Protein AF-A0A965PKP7-F1 (afdb_monomer)

Radius of gyration: 22.73 Å; Cα contacts (8 Å, |Δi|>4): 128; chains: 1; bounding box: 38×53×60 Å

Structure (mmCIF, N/CA/C/O backbone):
data_AF-A0A965PKP7-F1
#
_entry.id   AF-A0A965PKP7-F1
#
loop_
_atom_site.group_PDB
_atom_site.id
_atom_site.type_symbol
_atom_site.label_atom_id
_atom_site.label_alt_id
_atom_site.label_comp_id
_atom_site.label_asym_id
_atom_site.label_entity_id
_atom_site.label_seq_id
_atom_site.pdbx_PDB_ins_code
_atom_site.Cartn_x
_atom_site.Cartn_y
_atom_site.Cartn_z
_atom_site.occupancy
_atom_site.B_iso_or_equiv
_atom_site.auth_seq_id
_atom_site.auth_comp_id
_atom_site.auth_asym_id
_atom_site.auth_atom_id
_atom_site.pdbx_PDB_model_num
ATOM 1 N N . MET A 1 1 ? 7.600 27.635 -41.300 1.00 54.12 1 MET A N 1
ATOM 2 C CA . MET A 1 1 ? 6.178 27.657 -41.696 1.00 54.12 1 MET A CA 1
ATOM 3 C C . MET A 1 1 ? 5.551 28.805 -40.930 1.00 54.12 1 MET A C 1
ATOM 5 O O . MET A 1 1 ? 5.454 28.708 -39.714 1.00 54.12 1 MET A O 1
ATOM 9 N N . ILE A 1 2 ? 5.309 29.932 -41.596 1.00 57.84 2 ILE A N 1
ATOM 10 C CA . ILE A 1 2 ? 4.734 31.132 -40.979 1.00 57.84 2 ILE A CA 1
ATOM 11 C C . ILE A 1 2 ? 3.263 31.111 -41.379 1.00 57.84 2 ILE A C 1
ATOM 13 O O . ILE A 1 2 ? 2.961 31.210 -42.563 1.00 57.84 2 ILE A O 1
ATOM 17 N N . TYR A 1 3 ? 2.377 30.854 -40.421 1.00 58.34 3 TYR A N 1
ATOM 18 C CA . TYR A 1 3 ? 0.937 30.863 -40.664 1.00 58.34 3 TYR A CA 1
ATOM 19 C C . TYR A 1 3 ? 0.436 32.311 -40.609 1.00 58.34 3 TYR A C 1
ATOM 21 O O . TYR A 1 3 ? 0.811 33.052 -39.697 1.00 58.34 3 TYR A O 1
ATOM 29 N N . SER A 1 4 ? -0.388 32.710 -41.580 1.00 65.31 4 SER A N 1
ATOM 30 C CA . SER A 1 4 ? -1.158 33.956 -41.525 1.00 65.31 4 SER A CA 1
ATOM 31 C C . SER A 1 4 ? -2.111 33.918 -40.325 1.00 65.31 4 SER A C 1
ATOM 33 O O . SER A 1 4 ? -2.607 32.853 -39.953 1.00 65.31 4 SER A O 1
ATOM 35 N N . LYS A 1 5 ? -2.376 35.076 -39.709 1.00 61.38 5 LYS A N 1
ATOM 36 C CA . LYS A 1 5 ? -3.246 35.201 -38.524 1.00 61.38 5 LYS A CA 1
ATOM 37 C C . LYS A 1 5 ? -4.687 34.741 -38.802 1.00 61.38 5 LYS A C 1
ATOM 39 O O . LYS A 1 5 ? -5.388 34.354 -37.876 1.00 61.38 5 LYS A O 1
ATOM 44 N N . GLU A 1 6 ? -5.088 34.758 -40.070 1.00 65.62 6 GLU A N 1
ATOM 45 C CA . GLU A 1 6 ? -6.416 34.376 -40.565 1.00 65.62 6 GLU A CA 1
ATOM 46 C C . GLU A 1 6 ? -6.554 32.855 -40.783 1.00 65.62 6 GLU A C 1
ATOM 48 O O . GLU A 1 6 ? -7.654 32.320 -40.692 1.00 65.62 6 GLU A O 1
ATOM 53 N N . ASP A 1 7 ? -5.436 32.139 -40.956 1.00 62.16 7 ASP A N 1
ATOM 54 C CA . ASP A 1 7 ? -5.392 30.683 -41.185 1.00 62.16 7 ASP A CA 1
ATOM 55 C C . ASP A 1 7 ? -5.149 29.874 -39.896 1.00 62.16 7 ASP A C 1
ATOM 57 O O . ASP A 1 7 ? -5.039 28.642 -39.914 1.00 62.16 7 ASP A O 1
ATOM 61 N N . PHE A 1 8 ? -5.035 30.554 -38.752 1.00 65.12 8 PHE A N 1
ATOM 62 C CA . PHE A 1 8 ? -4.713 29.946 -37.464 1.00 65.12 8 PHE A CA 1
ATOM 63 C C . PHE A 1 8 ? -5.975 29.448 -36.746 1.00 65.12 8 PHE A C 1
ATOM 65 O O . PHE A 1 8 ? -6.419 29.999 -35.745 1.00 65.12 8 PHE A O 1
ATOM 72 N N . SER A 1 9 ? -6.559 28.371 -37.265 1.00 76.44 9 SER A N 1
ATOM 73 C CA . SER A 1 9 ? -7.597 27.609 -36.559 1.00 76.44 9 SER A CA 1
ATOM 74 C C . SER A 1 9 ? -7.018 26.783 -35.396 1.00 76.44 9 SER A C 1
ATOM 76 O O . SER A 1 9 ? -5.839 26.406 -35.405 1.00 76.44 9 SER A O 1
ATOM 78 N N . ASP A 1 10 ? -7.857 26.390 -34.435 1.00 75.94 10 ASP A N 1
ATOM 79 C CA . ASP A 1 10 ? -7.449 25.497 -33.336 1.00 75.94 10 ASP A CA 1
ATOM 80 C C . ASP A 1 10 ? -6.859 24.173 -33.841 1.00 75.94 10 ASP A C 1
ATOM 82 O O . ASP A 1 10 ? -5.891 23.653 -33.284 1.00 75.94 10 ASP A O 1
ATOM 86 N N . LYS A 1 11 ? -7.385 23.641 -34.951 1.00 79.12 11 LYS A N 1
ATOM 87 C CA . LYS A 1 11 ? -6.890 22.392 -35.551 1.00 79.12 11 LYS A CA 1
ATOM 88 C C . LYS A 1 11 ? -5.483 22.553 -36.123 1.00 79.12 11 LYS A C 1
ATOM 90 O O . LYS A 1 11 ? -4.640 21.673 -35.951 1.00 79.12 11 LYS A O 1
ATOM 95 N N . THR A 1 12 ? -5.210 23.673 -36.790 1.00 78.00 12 THR A N 1
ATOM 96 C CA . THR A 1 12 ? -3.866 23.994 -37.295 1.00 78.00 12 THR A CA 1
ATOM 97 C C . THR A 1 12 ? -2.885 24.242 -36.155 1.00 78.00 12 THR A C 1
ATOM 99 O O . THR A 1 12 ? -1.748 23.775 -36.228 1.00 78.00 12 THR A O 1
ATOM 102 N N . HIS A 1 13 ? -3.335 24.875 -35.068 1.00 78.56 13 HIS A N 1
ATOM 103 C CA . HIS A 1 13 ? -2.526 25.074 -33.869 1.00 78.56 13 HIS A CA 1
ATOM 104 C C . HIS A 1 13 ? -2.153 23.745 -33.197 1.00 78.56 13 HIS A C 1
ATOM 106 O O . HIS A 1 13 ? -0.973 23.493 -32.955 1.00 78.56 13 HIS A O 1
ATOM 112 N N . GLN A 1 14 ? -3.127 22.857 -32.973 1.00 81.56 14 GLN A N 1
ATOM 113 C CA . GLN A 1 14 ? -2.889 21.531 -32.390 1.00 81.56 14 GLN A CA 1
ATOM 114 C C . GLN A 1 14 ? -1.941 20.693 -33.251 1.00 81.56 14 GLN A C 1
ATOM 116 O O . GLN A 1 14 ? -0.989 20.110 -32.736 1.00 81.56 14 GLN A O 1
ATOM 121 N N . LYS A 1 15 ? -2.130 20.696 -34.575 1.00 85.06 15 LYS A N 1
ATOM 122 C CA . LYS A 1 15 ? -1.251 19.974 -35.503 1.00 85.06 15 LYS A CA 1
ATOM 123 C C . LYS A 1 15 ? 0.179 20.524 -35.487 1.00 85.06 15 LYS A C 1
ATOM 125 O O . LYS A 1 15 ? 1.134 19.750 -35.506 1.00 85.06 15 LYS A O 1
ATOM 130 N N . ALA A 1 16 ? 0.347 21.845 -35.417 1.00 83.00 16 ALA A N 1
ATOM 131 C CA . ALA A 1 16 ? 1.661 22.471 -35.293 1.00 83.00 16 ALA A CA 1
ATOM 132 C C . ALA A 1 16 ? 2.332 22.144 -33.946 1.00 83.00 16 ALA A C 1
ATOM 134 O O . ALA A 1 16 ? 3.525 21.835 -33.925 1.00 83.00 16 ALA A O 1
ATOM 135 N N . LEU A 1 17 ? 1.570 22.142 -32.846 1.00 83.19 17 LEU A N 1
ATOM 136 C CA . LEU A 1 17 ? 2.044 21.736 -31.520 1.00 83.19 17 LEU A CA 1
ATOM 137 C C . LEU A 1 17 ? 2.472 20.268 -31.483 1.00 83.19 17 LEU A C 1
ATOM 139 O O . LEU A 1 17 ? 3.536 19.967 -30.949 1.00 83.19 17 LEU A O 1
ATOM 143 N N . GLU A 1 18 ? 1.704 19.358 -32.083 1.00 82.50 18 GLU A N 1
ATOM 144 C CA . GLU A 1 18 ? 2.077 17.942 -32.169 1.00 82.50 18 GLU A CA 1
ATOM 145 C C . GLU A 1 18 ? 3.363 17.732 -32.972 1.00 82.50 18 GLU A C 1
ATOM 147 O O . GLU A 1 18 ? 4.219 16.943 -32.571 1.00 82.50 18 GLU A O 1
ATOM 152 N N . ILE A 1 19 ? 3.524 18.439 -34.095 1.00 84.94 19 ILE A N 1
ATOM 153 C CA . ILE A 1 19 ? 4.744 18.381 -34.911 1.00 84.94 19 ILE A CA 1
ATOM 154 C C . ILE A 1 19 ? 5.936 18.922 -34.121 1.00 84.94 19 ILE A C 1
ATOM 156 O O . ILE A 1 19 ? 7.002 18.307 -34.122 1.00 84.94 19 ILE A O 1
ATOM 160 N N . TYR A 1 20 ? 5.763 20.048 -33.430 1.00 81.00 20 TYR A N 1
ATOM 161 C CA . TYR A 1 20 ? 6.799 20.646 -32.593 1.00 81.00 20 TYR A CA 1
ATOM 162 C C . TYR A 1 20 ? 7.195 19.724 -31.434 1.00 81.00 20 TYR A C 1
ATOM 164 O O . TYR A 1 20 ? 8.380 19.461 -31.238 1.00 81.00 20 TYR A O 1
ATOM 172 N N . ALA A 1 21 ? 6.215 19.152 -30.731 1.00 81.38 21 ALA A N 1
ATOM 173 C CA . ALA A 1 21 ? 6.441 18.197 -29.653 1.00 81.38 21 ALA A CA 1
ATOM 174 C C . ALA A 1 21 ? 7.130 16.923 -30.160 1.00 81.38 21 ALA A C 1
ATOM 176 O O . ALA A 1 21 ? 8.118 16.492 -29.575 1.00 81.38 21 ALA A O 1
ATOM 177 N N . LYS A 1 22 ? 6.692 16.349 -31.288 1.00 81.25 22 LYS A N 1
ATOM 178 C CA . LYS A 1 22 ? 7.407 15.229 -31.920 1.00 81.25 22 LYS A CA 1
ATOM 179 C C . LYS A 1 22 ? 8.837 15.623 -32.276 1.00 81.25 22 LYS A C 1
ATOM 181 O O . LYS A 1 22 ? 9.750 14.867 -31.998 1.00 81.25 22 LYS A O 1
ATOM 186 N N . ARG A 1 23 ? 9.077 16.810 -32.827 1.00 81.62 23 ARG A N 1
ATOM 187 C CA . ARG A 1 23 ? 10.437 17.233 -33.191 1.00 81.62 23 ARG A CA 1
ATOM 188 C C . ARG A 1 23 ? 11.353 17.407 -31.977 1.00 81.62 23 ARG A C 1
ATOM 190 O O . ARG A 1 23 ? 12.527 17.073 -32.069 1.00 81.62 23 ARG A O 1
ATOM 197 N N . LEU A 1 24 ? 10.817 17.906 -30.866 1.00 78.38 24 LEU A N 1
ATOM 198 C CA . LEU A 1 24 ? 11.557 18.060 -29.615 1.00 78.38 24 LEU A CA 1
ATOM 199 C C . LEU A 1 24 ? 11.798 16.729 -28.895 1.00 78.38 24 LEU A C 1
ATOM 201 O O . LEU A 1 24 ? 12.866 16.537 -28.326 1.00 78.38 24 LEU A O 1
ATOM 205 N N . PHE A 1 25 ? 10.812 15.829 -28.897 1.00 77.12 25 PHE A N 1
ATOM 206 C CA . PHE A 1 25 ? 10.784 14.679 -27.989 1.00 77.12 25 PHE A CA 1
ATOM 207 C C . PHE A 1 25 ? 10.867 13.306 -28.678 1.00 77.12 25 PHE A C 1
ATOM 209 O O . PHE A 1 25 ? 11.043 12.310 -27.983 1.00 77.12 25 PHE A O 1
ATOM 216 N N . ALA A 1 26 ? 10.762 13.205 -30.010 1.00 71.88 26 ALA A N 1
ATOM 217 C CA . ALA A 1 26 ? 10.721 11.906 -30.703 1.00 71.88 26 ALA A CA 1
ATOM 218 C C . ALA A 1 26 ? 12.034 11.115 -30.629 1.00 71.88 26 ALA A C 1
ATOM 220 O O . ALA A 1 26 ? 11.986 9.892 -30.705 1.00 71.88 26 ALA A O 1
ATOM 221 N N . ASN A 1 27 ? 13.174 11.793 -30.459 1.00 66.81 27 ASN A N 1
ATOM 222 C CA . ASN A 1 27 ? 14.501 11.167 -30.449 1.00 66.81 27 ASN A CA 1
ATOM 223 C C . ASN A 1 27 ? 15.177 11.194 -29.073 1.00 66.81 27 ASN A C 1
ATOM 225 O O . ASN A 1 27 ? 16.363 10.891 -28.975 1.00 66.81 27 ASN A O 1
ATOM 229 N N . ILE A 1 28 ? 14.448 11.560 -28.016 1.00 69.69 28 ILE A N 1
ATOM 230 C CA . ILE A 1 28 ? 14.998 11.492 -26.664 1.00 69.69 28 ILE A CA 1
ATOM 231 C C . ILE A 1 28 ? 14.994 10.026 -26.232 1.00 69.69 28 ILE A C 1
ATOM 233 O O . ILE A 1 28 ? 13.948 9.425 -25.968 1.00 69.69 28 ILE A O 1
ATOM 237 N N . GLU A 1 29 ? 16.186 9.444 -26.163 1.00 69.06 29 GLU A N 1
ATOM 238 C CA . GLU A 1 29 ? 16.418 8.117 -25.602 1.00 69.06 29 GLU A CA 1
ATOM 239 C C . GLU A 1 29 ? 15.859 8.052 -24.169 1.00 69.06 29 GLU A C 1
ATOM 241 O O . GLU A 1 29 ? 16.063 8.958 -23.359 1.00 69.06 29 GLU A O 1
ATOM 246 N N . LYS A 1 30 ? 15.208 6.944 -23.777 1.00 66.56 30 LYS A N 1
ATOM 247 C CA . LYS A 1 30 ? 14.693 6.769 -22.394 1.00 66.56 30 LYS A CA 1
ATOM 248 C C . LYS A 1 30 ? 15.772 6.973 -21.322 1.00 66.56 30 LYS A C 1
ATOM 250 O O . L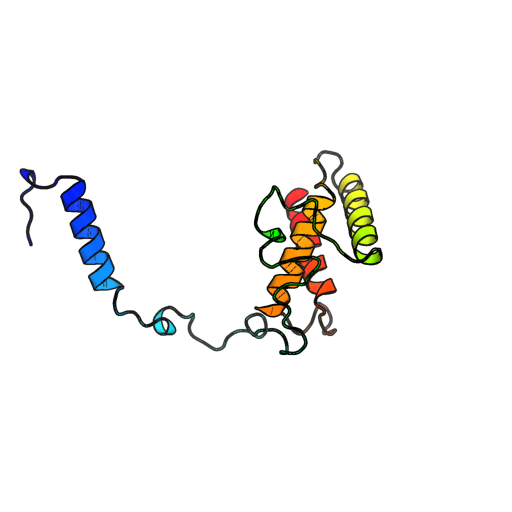YS A 1 30 ? 15.451 7.281 -20.176 1.00 66.56 30 LYS A O 1
ATOM 255 N N . LYS A 1 31 ? 17.040 6.778 -21.693 1.00 63.22 31 LYS A N 1
ATOM 256 C CA . LYS A 1 31 ? 18.216 7.013 -20.855 1.00 63.22 31 LYS A CA 1
ATOM 257 C C . LYS A 1 31 ? 18.433 8.499 -20.542 1.00 63.22 31 LYS A C 1
ATOM 259 O O . LYS A 1 31 ? 18.862 8.799 -19.435 1.00 63.22 31 LYS A O 1
ATOM 264 N N . GLU A 1 32 ? 18.101 9.404 -21.459 1.00 68.69 32 GLU A N 1
ATOM 265 C CA . GLU A 1 32 ? 18.206 10.860 -21.269 1.00 68.69 32 GLU A CA 1
ATOM 266 C C . GLU A 1 32 ? 17.069 11.413 -20.397 1.00 68.69 32 GLU A C 1
ATOM 268 O O . GLU A 1 32 ? 17.255 12.388 -19.675 1.00 68.69 32 GLU A O 1
ATOM 273 N N . LEU A 1 33 ? 15.913 10.737 -20.388 1.00 70.06 33 LEU A N 1
ATOM 274 C CA . LEU A 1 33 ? 14.809 11.007 -19.454 1.00 70.06 33 LEU A CA 1
ATOM 275 C C . LEU A 1 33 ? 15.046 10.421 -18.053 1.00 70.06 33 LEU A C 1
ATOM 277 O O . LEU A 1 33 ? 14.309 10.730 -17.112 1.00 70.06 33 LEU A O 1
ATOM 281 N N . ALA A 1 34 ? 16.023 9.524 -17.898 1.00 69.06 34 ALA A N 1
ATOM 282 C CA . ALA A 1 34 ? 16.306 8.905 -16.615 1.00 69.06 34 ALA A CA 1
ATOM 283 C C . ALA A 1 34 ? 17.014 9.904 -15.692 1.00 69.06 34 ALA A C 1
ATOM 285 O O . ALA A 1 34 ? 17.913 10.634 -16.102 1.00 69.06 34 ALA A O 1
ATOM 286 N N . ARG A 1 35 ? 16.633 9.908 -14.408 1.00 72.06 35 ARG A N 1
ATOM 287 C CA . ARG A 1 35 ? 17.296 10.745 -13.403 1.00 72.06 35 ARG A CA 1
ATOM 288 C C . ARG A 1 35 ? 18.807 10.448 -13.405 1.00 72.06 35 ARG A C 1
ATOM 290 O O . ARG A 1 35 ? 19.162 9.276 -13.253 1.00 72.06 35 ARG A O 1
ATOM 297 N N . PRO A 1 36 ? 19.681 11.463 -13.506 1.00 72.88 36 PRO A N 1
ATOM 298 C CA . PRO A 1 36 ? 21.119 11.246 -13.456 1.00 72.88 36 PRO A CA 1
ATOM 299 C C . PRO A 1 36 ? 21.548 10.657 -12.100 1.00 72.88 36 PRO A C 1
ATOM 301 O O . PRO A 1 36 ? 20.995 10.993 -11.046 1.00 72.88 36 PRO A O 1
ATOM 304 N N . GLY A 1 37 ? 22.547 9.772 -12.138 1.00 74.88 37 GLY A N 1
ATOM 305 C CA . GLY A 1 37 ? 23.141 9.114 -10.970 1.00 74.88 37 GLY A CA 1
ATOM 306 C C . GLY A 1 37 ? 22.618 7.696 -10.686 1.00 74.88 37 GLY A C 1
ATOM 307 O O . GLY A 1 37 ? 21.608 7.266 -11.250 1.00 74.88 37 GLY A O 1
ATOM 308 N N . PRO A 1 38 ? 23.300 6.938 -9.805 1.00 71.19 38 PRO A N 1
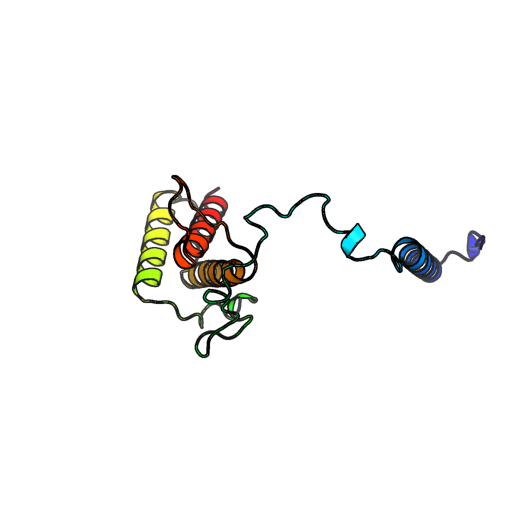ATOM 309 C CA . PRO A 1 38 ? 22.884 5.588 -9.447 1.00 71.19 38 PRO A CA 1
ATOM 310 C C . PRO A 1 38 ? 21.475 5.600 -8.848 1.00 71.19 38 PRO A C 1
ATOM 312 O O . PRO A 1 38 ? 21.085 6.506 -8.098 1.00 71.19 38 PRO A O 1
ATOM 315 N N . LYS A 1 39 ? 20.689 4.576 -9.186 1.00 68.94 39 LYS A N 1
ATOM 316 C CA . LYS A 1 39 ? 19.407 4.330 -8.524 1.00 68.94 39 LYS A CA 1
ATOM 317 C C . LYS A 1 39 ? 19.670 4.154 -7.034 1.00 68.94 39 LYS A C 1
ATOM 319 O O . LYS A 1 39 ? 20.586 3.433 -6.645 1.00 68.94 39 LYS A O 1
ATOM 324 N N . SER A 1 40 ? 18.870 4.810 -6.198 1.00 71.12 40 SER A N 1
ATOM 325 C CA . SER A 1 40 ? 18.942 4.532 -4.766 1.00 71.12 40 SER A CA 1
ATOM 326 C C . SER A 1 40 ? 18.566 3.070 -4.520 1.00 71.12 40 SER A C 1
ATOM 328 O O . SER A 1 40 ? 17.801 2.488 -5.291 1.00 71.12 40 SER A O 1
ATOM 330 N N . ALA A 1 41 ? 19.042 2.482 -3.422 1.00 67.69 41 ALA A N 1
ATOM 331 C CA . ALA A 1 41 ? 18.698 1.105 -3.053 1.00 67.69 41 ALA A CA 1
ATOM 332 C C . ALA 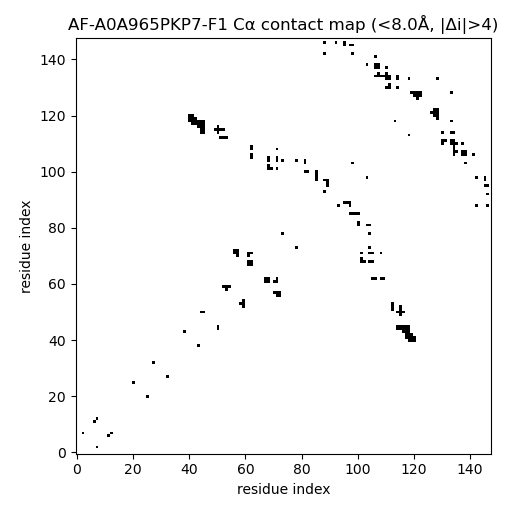A 1 41 ? 17.176 0.863 -2.932 1.00 67.69 41 ALA A C 1
ATOM 334 O O . ALA A 1 41 ? 16.728 -0.269 -2.971 1.00 67.69 41 ALA A O 1
ATOM 335 N N . ALA A 1 42 ? 16.365 1.921 -2.804 1.00 68.12 42 ALA A N 1
ATOM 336 C CA . ALA A 1 42 ? 14.903 1.835 -2.793 1.00 68.12 42 ALA A CA 1
ATOM 337 C C . ALA A 1 42 ? 14.270 1.711 -4.196 1.00 68.12 42 ALA A C 1
ATOM 339 O O . ALA A 1 42 ? 13.087 1.398 -4.314 1.00 68.12 42 ALA A O 1
ATOM 340 N N . GLN A 1 43 ? 15.032 2.008 -5.251 1.00 72.06 43 GLN A N 1
ATOM 341 C CA . GLN A 1 43 ? 14.615 1.941 -6.656 1.00 72.06 43 GLN A CA 1
ATOM 342 C C . GLN A 1 43 ? 15.085 0.657 -7.351 1.00 72.06 43 GLN A C 1
ATOM 344 O O . GLN A 1 43 ? 14.773 0.449 -8.527 1.00 72.06 43 GLN A O 1
ATOM 349 N N . THR A 1 44 ? 15.842 -0.193 -6.657 1.00 74.75 44 THR A N 1
ATOM 350 C CA . THR A 1 44 ? 16.185 -1.528 -7.144 1.00 74.75 44 THR A CA 1
ATOM 351 C C . THR A 1 44 ? 15.032 -2.501 -6.863 1.00 74.75 44 THR A C 1
ATOM 353 O O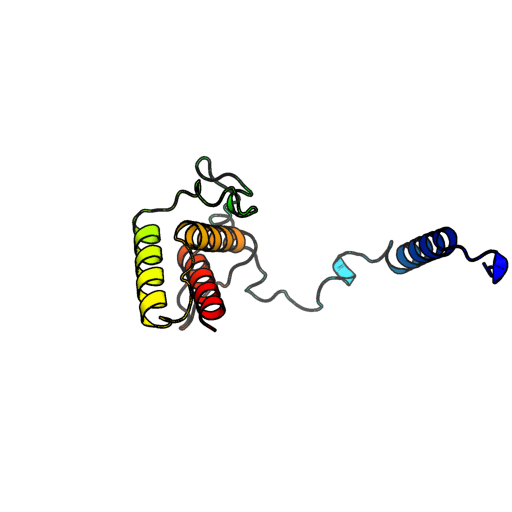 . THR A 1 44 ? 14.421 -2.425 -5.790 1.00 74.75 44 THR A O 1
ATOM 356 N N . PRO A 1 45 ? 14.703 -3.402 -7.806 1.00 80.38 45 PRO A N 1
ATOM 357 C CA . PRO A 1 45 ? 13.712 -4.453 -7.581 1.00 80.38 45 PRO A CA 1
ATOM 358 C C . PRO A 1 45 ? 14.080 -5.361 -6.403 1.00 80.38 45 PRO A C 1
ATOM 360 O O . PRO A 1 45 ? 15.255 -5.483 -6.053 1.00 80.38 45 PRO A O 1
ATOM 363 N N . ALA A 1 46 ? 13.080 -6.026 -5.819 1.00 79.56 46 ALA A N 1
ATOM 364 C CA . ALA A 1 46 ? 13.312 -7.079 -4.830 1.00 79.56 46 ALA A CA 1
ATOM 365 C C . ALA A 1 46 ? 14.138 -8.236 -5.416 1.00 79.56 46 ALA A C 1
ATOM 367 O O . ALA A 1 46 ? 14.131 -8.426 -6.640 1.00 79.56 46 ALA A O 1
ATOM 368 N N . PRO A 1 47 ? 14.817 -9.039 -4.573 1.00 81.50 47 PRO A N 1
ATOM 369 C CA . PRO A 1 47 ? 15.446 -10.277 -5.016 1.00 81.50 47 PRO A CA 1
ATOM 370 C C . PRO A 1 47 ? 14.467 -11.108 -5.862 1.00 81.50 47 PRO A C 1
ATOM 372 O O . PRO A 1 47 ? 13.282 -11.144 -5.526 1.00 81.50 47 PRO A O 1
ATOM 375 N N . PRO A 1 48 ? 14.908 -11.791 -6.937 1.00 80.25 48 PRO A N 1
ATOM 376 C CA . PRO A 1 48 ? 14.004 -12.482 -7.867 1.00 80.25 48 PRO A CA 1
ATOM 377 C C . PRO A 1 48 ? 13.018 -13.447 -7.195 1.00 80.25 48 PRO A C 1
ATOM 379 O O . PRO A 1 48 ? 11.853 -13.502 -7.575 1.00 80.25 48 PRO A O 1
ATOM 382 N N . LYS A 1 49 ? 13.454 -14.137 -6.132 1.00 81.56 49 LYS A N 1
ATOM 383 C CA . LYS A 1 49 ? 12.619 -15.042 -5.321 1.00 81.56 49 LYS A CA 1
ATOM 384 C C . LYS A 1 49 ? 11.421 -14.340 -4.661 1.00 81.56 49 LYS A C 1
ATOM 386 O O . LYS A 1 49 ? 10.417 -14.970 -4.350 1.00 81.56 49 LYS A O 1
ATOM 391 N N . GLU A 1 50 ? 11.515 -13.032 -4.467 1.00 80.00 50 GLU A N 1
ATOM 392 C CA . GLU A 1 50 ? 10.493 -12.176 -3.873 1.00 80.00 50 GLU A CA 1
ATOM 393 C C . GLU A 1 50 ? 9.794 -11.298 -4.929 1.00 80.00 50 GLU A C 1
ATOM 395 O O . GLU A 1 50 ? 9.109 -10.320 -4.611 1.00 80.00 50 GLU A O 1
ATOM 400 N N . GLN A 1 51 ? 9.910 -11.619 -6.214 1.00 83.50 51 GLN A N 1
ATOM 401 C CA . GLN A 1 51 ? 9.130 -10.956 -7.255 1.00 83.50 51 GLN A CA 1
ATOM 402 C C . GLN A 1 51 ? 7.845 -11.747 -7.528 1.00 83.50 51 GLN A C 1
ATOM 404 O O . GLN A 1 51 ? 7.873 -12.830 -8.095 1.00 83.50 51 GLN A O 1
ATOM 409 N N . ILE A 1 52 ? 6.700 -11.198 -7.107 1.00 81.31 52 ILE A N 1
ATOM 410 C CA . ILE A 1 52 ? 5.368 -11.792 -7.267 1.00 81.31 52 ILE A CA 1
ATOM 411 C C . ILE A 1 52 ? 4.503 -10.779 -8.019 1.00 81.31 52 ILE A C 1
ATOM 413 O O . ILE A 1 52 ? 4.236 -9.694 -7.504 1.00 81.31 52 ILE A O 1
ATOM 417 N N . LYS A 1 53 ? 4.070 -11.125 -9.235 1.00 75.56 53 LYS A N 1
ATOM 418 C CA . LYS A 1 53 ? 3.220 -10.256 -10.077 1.00 75.56 53 LYS A CA 1
ATOM 419 C C . LYS A 1 53 ? 1.716 -10.464 -9.851 1.00 75.56 53 LYS A C 1
ATOM 421 O O . LYS A 1 53 ? 0.911 -9.596 -10.164 1.00 75.56 53 LYS A O 1
ATOM 426 N N . GLY A 1 54 ? 1.343 -11.577 -9.232 1.00 74.25 54 GLY A N 1
ATOM 427 C CA . GLY A 1 54 ? -0.030 -11.940 -8.904 1.00 74.25 54 GLY A CA 1
ATOM 428 C C . GLY A 1 54 ? -0.073 -13.345 -8.314 1.00 74.25 54 GLY A C 1
ATOM 429 O O . GLY A 1 54 ? 0.961 -14.001 -8.185 1.00 74.25 54 GLY A O 1
ATOM 430 N N . SER A 1 55 ? -1.264 -13.802 -7.949 1.00 75.12 55 SER A N 1
ATOM 431 C CA . SER A 1 55 ? -1.521 -15.187 -7.553 1.00 75.12 55 SER A CA 1
ATOM 432 C C . SER A 1 55 ? -2.846 -15.658 -8.143 1.00 75.12 55 SER A C 1
ATOM 434 O O . SER A 1 55 ? -3.653 -14.838 -8.572 1.00 75.12 55 SER A O 1
ATOM 436 N N . LYS A 1 56 ? -3.091 -16.972 -8.138 1.00 72.81 56 LYS A N 1
ATOM 437 C CA . LYS A 1 56 ? -4.372 -17.551 -8.575 1.00 72.81 56 LYS A CA 1
ATOM 438 C C . LYS A 1 56 ? -5.559 -16.913 -7.842 1.00 72.81 56 LYS A C 1
ATOM 440 O O . LYS A 1 56 ? -6.492 -16.447 -8.477 1.00 72.81 56 LYS A O 1
ATOM 445 N N . GLU A 1 57 ? -5.430 -16.785 -6.523 1.00 76.62 57 GLU A N 1
ATOM 446 C CA . GLU A 1 57 ? -6.434 -16.149 -5.660 1.00 76.62 57 GLU A CA 1
ATOM 447 C C . GLU A 1 57 ? -6.546 -14.633 -5.854 1.00 76.62 57 GLU A C 1
ATOM 449 O O . GLU A 1 57 ? -7.508 -14.013 -5.431 1.00 76.62 57 GLU A O 1
ATOM 454 N N . ASN A 1 58 ? -5.513 -13.983 -6.392 1.00 77.12 58 ASN A N 1
ATOM 455 C CA . ASN A 1 58 ? -5.465 -12.531 -6.511 1.00 77.12 58 ASN A CA 1
ATOM 456 C C . ASN A 1 58 ? -4.699 -12.157 -7.782 1.00 77.12 58 ASN A C 1
ATOM 458 O O . ASN A 1 58 ? -3.486 -11.891 -7.724 1.00 77.12 58 ASN A O 1
ATOM 462 N N . PRO A 1 59 ? -5.388 -12.155 -8.934 1.00 78.50 59 PRO A N 1
ATOM 463 C CA . PRO A 1 59 ? -4.761 -11.887 -10.214 1.00 78.50 59 PRO A CA 1
ATOM 464 C C . PRO A 1 59 ? -4.213 -10.460 -10.285 1.00 78.50 59 PRO A C 1
ATOM 466 O O . PRO A 1 59 ? -4.558 -9.571 -9.490 1.00 78.50 59 PRO A O 1
ATOM 469 N N . GLU A 1 60 ? -3.341 -10.234 -11.263 1.00 78.88 60 GLU A N 1
ATOM 470 C CA . GLU A 1 60 ? -2.765 -8.920 -11.517 1.00 78.88 60 GLU A CA 1
ATOM 471 C C . GLU A 1 60 ? -3.871 -7.867 -11.716 1.00 78.88 60 GLU A C 1
ATOM 473 O O . GLU A 1 60 ? -4.925 -8.120 -12.299 1.00 78.88 60 GLU A O 1
ATOM 478 N N . GLY A 1 61 ? -3.671 -6.671 -11.158 1.00 76.38 61 GLY A N 1
ATOM 479 C CA . GLY A 1 61 ? -4.641 -5.581 -11.283 1.00 76.38 61 GLY A CA 1
ATOM 480 C C . GLY A 1 61 ? -5.893 -5.687 -10.399 1.00 76.38 61 GLY A C 1
ATOM 481 O O . GLY A 1 61 ? -6.701 -4.759 -10.416 1.00 76.38 61 GLY A O 1
ATOM 482 N N . THR A 1 62 ? -6.050 -6.716 -9.555 1.00 76.19 62 THR A N 1
ATOM 483 C CA . THR A 1 62 ? -7.186 -6.807 -8.601 1.00 76.19 62 THR A CA 1
ATOM 484 C C . THR A 1 62 ? -7.251 -5.589 -7.677 1.00 76.19 62 THR A C 1
ATOM 486 O O . THR A 1 62 ? -8.313 -5.055 -7.380 1.00 76.19 62 THR A O 1
ATOM 489 N N . ALA A 1 63 ? -6.097 -5.029 -7.317 1.00 76.00 63 ALA A N 1
ATOM 490 C CA . ALA A 1 63 ? -6.049 -3.815 -6.518 1.00 76.00 63 ALA A CA 1
ATOM 491 C C . ALA A 1 63 ? -6.146 -2.511 -7.339 1.00 76.00 63 ALA A C 1
ATOM 493 O O . ALA A 1 63 ? -5.997 -1.436 -6.757 1.00 76.00 63 ALA A O 1
ATOM 494 N N . ALA A 1 64 ? -6.375 -2.530 -8.658 1.00 73.56 64 ALA A N 1
ATOM 495 C CA . ALA A 1 64 ? -6.358 -1.329 -9.506 1.00 73.56 64 ALA A CA 1
ATOM 496 C C . ALA A 1 64 ? -7.640 -0.481 -9.380 1.00 73.56 64 ALA A C 1
ATOM 498 O O . ALA A 1 64 ? -7.556 0.732 -9.180 1.00 73.56 64 ALA A O 1
ATOM 499 N N . THR A 1 65 ? -8.824 -1.094 -9.380 1.00 68.44 65 THR A N 1
ATOM 500 C CA . THR A 1 65 ? -10.116 -0.379 -9.411 1.00 68.44 65 THR A CA 1
ATOM 501 C C . THR A 1 65 ? -10.858 -0.437 -8.076 1.00 68.44 65 THR A C 1
ATOM 503 O O . THR A 1 65 ? -10.532 -1.233 -7.196 1.00 68.44 65 THR A O 1
ATOM 506 N N . ARG A 1 66 ? -11.798 0.490 -7.839 1.00 62.94 66 ARG A N 1
ATOM 507 C CA . ARG A 1 66 ? -12.573 0.560 -6.579 1.00 62.94 66 ARG A CA 1
ATOM 508 C C . ARG A 1 66 ? -13.519 -0.634 -6.409 1.00 62.94 66 ARG A C 1
ATOM 510 O O . ARG A 1 66 ? -13.692 -1.082 -5.286 1.00 62.94 66 ARG A O 1
ATOM 517 N N . SER A 1 67 ? -14.056 -1.150 -7.513 1.00 65.00 67 SER A N 1
ATOM 518 C CA . SER A 1 67 ? -15.015 -2.259 -7.547 1.00 65.00 67 SER A CA 1
ATOM 519 C C . SER A 1 67 ? -14.435 -3.603 -7.098 1.00 65.00 67 SER A C 1
ATOM 521 O O . SER A 1 67 ? -15.152 -4.388 -6.502 1.00 65.00 67 SER A O 1
ATOM 523 N N . LYS A 1 68 ? -13.135 -3.842 -7.301 1.00 66.75 68 LYS A N 1
ATOM 524 C CA . LYS A 1 68 ? -12.463 -5.120 -6.994 1.00 66.75 68 LYS A CA 1
ATOM 525 C C . LYS A 1 68 ? -11.896 -5.215 -5.569 1.00 66.75 68 LYS A C 1
ATOM 527 O O . LYS A 1 68 ? -11.033 -6.036 -5.287 1.00 66.75 68 LYS A O 1
ATOM 532 N N . ALA A 1 69 ? -12.298 -4.314 -4.669 1.00 61.38 69 ALA A N 1
ATOM 533 C CA . ALA A 1 69 ? -11.745 -4.255 -3.313 1.00 61.38 69 ALA A CA 1
ATOM 534 C C . ALA A 1 69 ? -12.273 -5.364 -2.382 1.00 61.38 69 ALA A C 1
ATOM 536 O O . ALA A 1 69 ? -11.634 -5.635 -1.367 1.00 61.38 69 ALA A O 1
ATOM 537 N N . GLY A 1 70 ? -13.430 -5.955 -2.708 1.00 61.94 70 GLY A N 1
ATOM 538 C CA . GLY A 1 70 ? -14.047 -7.038 -1.936 1.00 61.94 70 GLY A CA 1
ATOM 539 C C . GLY A 1 70 ? -13.351 -8.386 -2.118 1.00 61.94 70 GLY A C 1
ATOM 540 O O . GLY A 1 70 ? -13.215 -9.115 -1.148 1.00 61.94 70 GLY A O 1
ATOM 541 N N . ASP A 1 71 ? 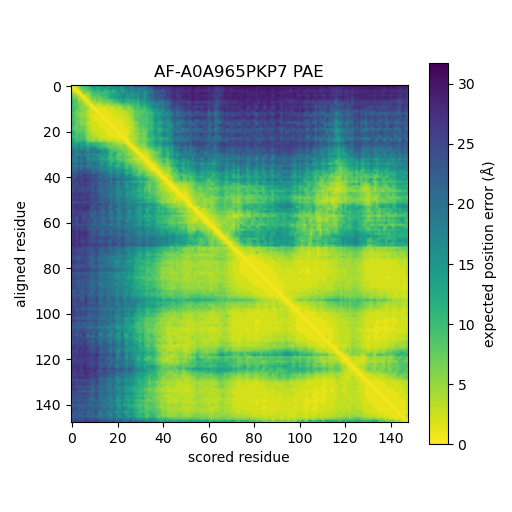-12.816 -8.650 -3.312 1.00 75.69 71 ASP A N 1
ATOM 542 C CA . ASP A 1 71 ? -12.318 -9.976 -3.721 1.00 75.69 71 ASP A CA 1
ATOM 543 C C . ASP A 1 71 ? -10.843 -10.222 -3.344 1.00 75.69 71 ASP A C 1
ATOM 545 O O . ASP A 1 71 ? -10.192 -11.131 -3.856 1.00 75.69 71 ASP A O 1
ATOM 549 N N . ILE A 1 72 ? -10.257 -9.352 -2.513 1.00 83.19 72 ILE A N 1
ATOM 550 C CA . ILE A 1 72 ? -8.841 -9.447 -2.146 1.00 83.19 72 ILE A CA 1
ATOM 551 C C . ILE A 1 72 ? -8.694 -10.359 -0.933 1.00 83.19 72 ILE A C 1
ATOM 553 O O . ILE A 1 72 ? -8.870 -9.926 0.209 1.00 83.19 72 ILE A O 1
ATOM 557 N N . GLU A 1 73 ? -8.255 -11.584 -1.192 1.00 84.56 73 GLU A N 1
ATOM 558 C CA . GLU A 1 73 ? -7.874 -12.528 -0.146 1.00 84.56 73 GLU A CA 1
ATOM 559 C C . GLU A 1 73 ? -6.471 -12.216 0.402 1.00 84.56 73 GLU A C 1
ATOM 561 O O . GLU A 1 73 ? -5.497 -12.031 -0.347 1.00 84.56 73 GLU A O 1
ATOM 566 N N . ILE A 1 74 ? -6.378 -12.134 1.731 1.00 87.12 74 ILE A N 1
ATOM 567 C CA . ILE A 1 74 ? -5.146 -11.959 2.517 1.00 87.12 74 ILE A CA 1
ATOM 568 C C . ILE A 1 74 ? -5.151 -12.952 3.683 1.00 87.12 74 ILE A C 1
ATOM 570 O O . ILE A 1 74 ? -6.202 -13.475 4.036 1.00 87.12 74 ILE A O 1
ATOM 574 N N . SER A 1 75 ? -3.992 -13.204 4.296 1.00 90.12 75 SER A N 1
ATOM 575 C CA . SER A 1 75 ? -3.932 -14.109 5.451 1.00 90.12 75 SER A CA 1
ATOM 576 C C . SER A 1 75 ? -4.739 -13.570 6.639 1.00 90.12 75 SER A C 1
ATOM 578 O O . SER A 1 75 ? -4.859 -12.350 6.813 1.00 90.12 75 SER A O 1
ATOM 580 N N . ALA A 1 76 ? -5.263 -14.477 7.467 1.00 90.62 76 ALA A N 1
ATOM 581 C CA . ALA A 1 76 ? -6.111 -14.135 8.607 1.00 90.62 76 ALA A CA 1
ATOM 582 C C . ALA A 1 76 ? -5.405 -13.199 9.603 1.00 90.62 76 ALA A C 1
ATOM 584 O O . ALA A 1 76 ? -6.011 -12.257 10.113 1.00 90.62 76 ALA A O 1
ATOM 585 N N . GLU A 1 77 ? -4.100 -13.387 9.813 1.00 92.44 77 GLU A N 1
ATOM 586 C CA . GLU A 1 77 ? -3.289 -12.558 10.708 1.00 92.44 77 GLU A CA 1
ATOM 587 C C . GLU A 1 77 ? -3.200 -11.122 10.187 1.00 92.44 77 GLU A C 1
ATOM 589 O O . GLU A 1 77 ? -3.394 -10.162 10.931 1.00 92.44 77 GLU A O 1
ATOM 594 N N . ASN A 1 78 ? -2.953 -10.957 8.883 1.00 92.00 78 ASN A N 1
ATOM 595 C CA . ASN A 1 78 ? -2.898 -9.632 8.271 1.00 92.00 78 ASN A CA 1
ATOM 596 C C . ASN A 1 78 ? -4.271 -8.959 8.297 1.00 92.00 78 ASN A C 1
ATOM 598 O O . ASN A 1 78 ? -4.349 -7.749 8.508 1.00 92.00 78 ASN A O 1
ATOM 602 N N . GLU A 1 79 ? -5.351 -9.716 8.104 1.00 93.12 79 GLU A N 1
ATOM 603 C CA . GLU A 1 79 ? -6.703 -9.177 8.210 1.00 93.12 79 GLU A CA 1
ATOM 604 C C . GLU A 1 79 ? -7.008 -8.675 9.622 1.00 93.12 79 GLU A C 1
ATOM 606 O O . GLU A 1 79 ? -7.543 -7.572 9.767 1.00 93.12 79 GLU A O 1
ATOM 611 N N . GLN A 1 80 ? -6.630 -9.436 10.650 1.00 94.88 80 GLN A N 1
ATOM 612 C CA . GLN A 1 80 ? -6.819 -9.021 12.035 1.00 94.88 80 GLN A CA 1
ATOM 613 C C . GLN A 1 80 ? -6.052 -7.728 12.332 1.00 94.88 80 GLN A C 1
ATOM 615 O O . GLN A 1 80 ? -6.641 -6.759 12.807 1.00 94.88 80 GLN A O 1
ATOM 620 N N . VAL A 1 81 ? -4.786 -7.644 11.913 1.00 95.38 81 VAL A N 1
ATOM 621 C CA . VAL A 1 81 ? -3.976 -6.423 12.068 1.00 95.38 81 VAL A CA 1
ATOM 622 C C . VAL A 1 81 ? -4.621 -5.217 11.372 1.00 95.38 81 VAL A C 1
ATOM 624 O O . VAL A 1 81 ? -4.552 -4.093 11.876 1.00 95.38 81 VAL A O 1
ATOM 627 N N . LEU A 1 82 ? -5.260 -5.408 10.213 1.00 94.56 82 LEU A N 1
ATOM 628 C CA . LEU A 1 82 ? -5.987 -4.331 9.536 1.00 94.56 82 LEU A CA 1
ATOM 629 C C . LEU A 1 82 ? -7.236 -3.894 10.314 1.00 94.56 82 LEU A C 1
ATOM 631 O O . LEU A 1 82 ? -7.502 -2.693 10.384 1.00 94.56 82 LEU A O 1
ATOM 635 N N . LYS A 1 83 ? -7.983 -4.832 10.909 1.00 95.12 83 LYS A N 1
ATOM 636 C CA . LYS A 1 83 ? -9.138 -4.527 11.773 1.00 95.12 83 LYS A CA 1
ATOM 637 C C . LYS A 1 83 ? -8.705 -3.743 13.012 1.00 95.12 83 LYS A C 1
ATOM 639 O O . LYS A 1 83 ? -9.299 -2.707 13.307 1.00 95.12 83 LYS A O 1
ATOM 644 N N . ASP A 1 84 ? -7.618 -4.156 13.654 1.00 96.44 84 ASP A N 1
ATOM 645 C CA . ASP A 1 84 ? -7.070 -3.473 14.831 1.00 96.44 84 ASP A CA 1
ATOM 646 C C . ASP A 1 84 ? -6.636 -2.039 14.492 1.00 96.44 84 ASP A C 1
ATOM 648 O O . ASP A 1 84 ? -6.899 -1.095 15.238 1.00 96.44 84 ASP A O 1
ATOM 652 N N . LYS A 1 85 ? -6.041 -1.832 13.310 1.00 94.88 85 LYS A N 1
ATOM 653 C CA . LYS A 1 85 ? -5.685 -0.493 12.819 1.00 94.88 85 LYS A CA 1
ATOM 654 C C . LYS A 1 85 ? -6.896 0.401 12.574 1.00 94.88 85 LYS A C 1
ATOM 656 O O . LYS A 1 85 ? -6.812 1.595 12.844 1.00 94.88 85 LYS A O 1
ATOM 661 N N . ILE A 1 86 ? -8.006 -0.147 12.082 1.00 94.56 86 ILE A N 1
ATOM 662 C CA . ILE A 1 86 ? -9.264 0.602 11.931 1.00 94.56 86 ILE A CA 1
ATOM 663 C C . ILE A 1 86 ? -9.805 1.004 13.304 1.00 94.56 86 ILE A C 1
ATOM 665 O O . ILE A 1 86 ? -10.204 2.152 13.494 1.00 94.56 86 ILE A O 1
ATOM 669 N N . ALA A 1 87 ? -9.780 0.084 14.272 1.00 94.94 87 ALA A N 1
ATOM 670 C CA . ALA A 1 87 ? -10.209 0.369 15.636 1.00 94.94 87 ALA A CA 1
ATOM 671 C C . ALA A 1 87 ? -9.358 1.477 16.278 1.00 94.94 87 ALA A C 1
ATOM 673 O O . ALA A 1 87 ? -9.909 2.406 16.866 1.00 94.94 87 ALA A O 1
ATOM 674 N N . ASN A 1 88 ? -8.034 1.428 16.112 1.00 94.38 88 ASN A N 1
ATOM 675 C CA . ASN A 1 88 ? -7.135 2.473 16.606 1.00 94.38 88 ASN A CA 1
ATOM 676 C C . ASN A 1 88 ? -7.366 3.813 15.897 1.00 94.38 88 ASN A C 1
ATOM 678 O O . ASN A 1 88 ? -7.448 4.838 16.563 1.00 94.38 88 ASN A O 1
ATOM 682 N N . PHE A 1 89 ? -7.576 3.807 14.579 1.00 94.44 89 PHE A N 1
ATOM 683 C CA . PHE A 1 89 ? -7.891 5.023 13.828 1.00 94.44 89 PHE A CA 1
ATOM 684 C C . PHE A 1 89 ? -9.165 5.708 14.338 1.00 94.44 89 PHE A C 1
ATOM 686 O O . PHE A 1 89 ? -9.181 6.923 14.495 1.00 94.44 89 PHE A O 1
ATOM 693 N N . ASN A 1 90 ? -10.218 4.942 14.638 1.00 93.00 90 ASN A N 1
ATOM 694 C CA . ASN A 1 90 ? -11.454 5.494 15.204 1.00 93.00 90 ASN A CA 1
ATOM 695 C C . ASN A 1 90 ? -11.240 6.124 16.589 1.00 93.00 90 ASN A C 1
ATOM 697 O O . ASN A 1 90 ? -11.893 7.112 16.911 1.00 93.00 90 ASN A O 1
ATOM 701 N N . LYS A 1 91 ? -10.335 5.564 17.403 1.00 93.88 91 LYS A N 1
ATOM 702 C CA . LYS A 1 91 ? -9.981 6.124 18.717 1.00 93.88 91 LYS A CA 1
ATOM 703 C C . LYS A 1 91 ? -9.180 7.419 18.585 1.00 93.88 91 LYS A C 1
ATOM 705 O O . LYS A 1 91 ? -9.447 8.370 19.308 1.00 93.88 91 LYS A O 1
ATOM 710 N N . GLU A 1 92 ? -8.213 7.451 17.672 1.00 92.50 92 GLU A N 1
ATOM 711 C CA . GLU A 1 92 ? -7.338 8.609 17.450 1.00 92.50 92 GLU A CA 1
ATOM 712 C C . GLU A 1 92 ? -8.048 9.747 16.697 1.00 92.50 92 GLU A C 1
ATOM 714 O O . GLU A 1 92 ? -7.768 10.921 16.931 1.00 92.50 92 GLU A O 1
ATOM 719 N N . HIS A 1 93 ? -8.994 9.413 15.816 1.00 92.50 93 HIS A N 1
ATOM 720 C CA . HIS A 1 93 ? -9.691 10.361 14.949 1.00 92.50 93 HIS A CA 1
ATOM 721 C C . HIS A 1 93 ? -11.221 10.194 15.015 1.00 92.50 93 HIS A C 1
ATOM 723 O O . HIS A 1 93 ? -11.848 9.895 13.996 1.00 92.50 93 HIS A O 1
ATOM 729 N N . PRO A 1 94 ? -11.863 10.451 16.171 1.00 89.50 94 PRO A N 1
ATOM 730 C CA . PRO A 1 94 ? -13.303 10.228 16.352 1.00 89.50 94 PRO A CA 1
ATOM 731 C C . PRO A 1 94 ? -14.179 11.084 15.422 1.00 89.50 94 PRO A C 1
ATOM 733 O O . PRO A 1 94 ? -15.294 10.703 15.084 1.00 89.50 94 PRO A O 1
ATOM 736 N N . GLN A 1 95 ? -13.661 12.228 14.969 1.00 89.94 95 GLN A N 1
ATOM 737 C CA . GLN A 1 95 ? -14.350 13.150 14.058 1.00 89.94 95 GLN A CA 1
ATOM 738 C C . GLN A 1 95 ? -14.212 12.755 12.574 1.00 89.94 95 GLN A C 1
ATOM 740 O O . GLN A 1 95 ? -14.783 13.407 11.698 1.00 89.94 95 GLN A O 1
ATOM 745 N N . ARG A 1 96 ? -13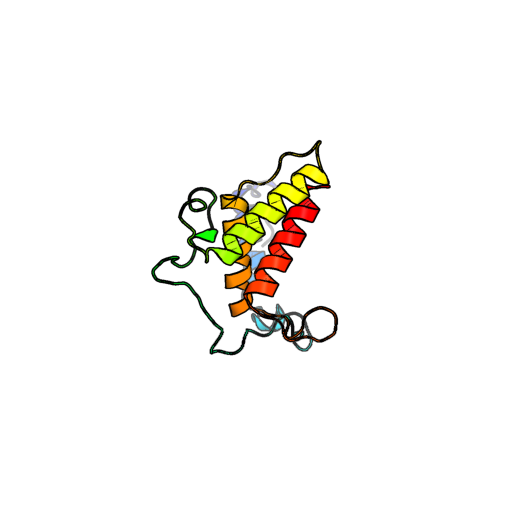.403 11.736 12.247 1.00 89.75 96 ARG A N 1
ATOM 746 C CA . ARG A 1 96 ? -13.109 11.327 10.866 1.00 89.75 96 ARG A CA 1
ATOM 747 C C . ARG A 1 96 ? -13.723 9.969 10.565 1.00 89.75 96 ARG A C 1
ATOM 749 O O . ARG A 1 96 ? -13.715 9.052 11.375 1.00 89.75 96 ARG A O 1
ATOM 756 N N . LYS A 1 97 ? -14.198 9.809 9.330 1.00 89.31 97 LYS A N 1
ATOM 757 C CA . LYS A 1 97 ? -14.715 8.526 8.855 1.00 89.31 97 LYS A CA 1
ATOM 758 C C . LYS A 1 97 ? -13.565 7.545 8.622 1.00 89.31 97 LYS A C 1
ATOM 760 O O . LYS A 1 97 ? -12.741 7.769 7.734 1.00 89.31 97 LYS A O 1
ATOM 765 N N . ALA A 1 98 ? -13.549 6.436 9.361 1.00 89.44 98 ALA A N 1
ATOM 766 C CA . ALA A 1 98 ? -12.5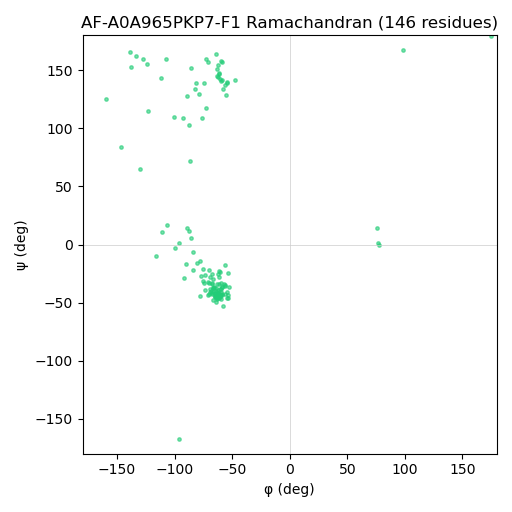84 5.370 9.122 1.00 89.44 98 ALA A CA 1
ATOM 767 C C . ALA A 1 98 ? -12.701 4.767 7.710 1.00 89.44 98 ALA A C 1
ATOM 769 O O . ALA A 1 98 ? -13.808 4.552 7.200 1.00 89.44 98 ALA A O 1
ATOM 770 N N . PRO A 1 99 ? -11.563 4.423 7.083 1.00 90.75 99 PRO A N 1
ATOM 771 C CA . PRO A 1 99 ? -11.552 3.598 5.883 1.00 90.75 99 PRO A CA 1
ATOM 772 C C . PRO A 1 99 ? -12.138 2.203 6.136 1.00 90.75 99 PRO A C 1
ATOM 774 O O . PRO A 1 99 ? -11.942 1.614 7.196 1.00 90.75 99 PRO A O 1
ATOM 777 N N . SER A 1 100 ? -12.808 1.636 5.129 1.00 92.06 100 SER A N 1
ATOM 778 C CA . SER A 1 100 ? -13.329 0.266 5.210 1.00 92.06 100 SER A CA 1
ATOM 779 C C . SER A 1 100 ? -12.215 -0.785 5.170 1.00 92.06 100 SER A C 1
ATOM 781 O O . SER A 1 100 ? -11.149 -0.555 4.588 1.00 92.06 100 SER A O 1
ATOM 783 N N . LEU A 1 101 ? -12.488 -1.985 5.696 1.00 91.81 101 LEU A N 1
ATOM 784 C CA . LEU A 1 101 ? -11.547 -3.111 5.653 1.00 91.81 101 LEU A CA 1
ATOM 785 C C . LEU A 1 101 ? -11.088 -3.431 4.222 1.00 91.81 101 LEU A C 1
ATOM 787 O O . LEU A 1 101 ? -9.889 -3.532 3.982 1.00 91.81 101 LEU A O 1
ATOM 791 N N . GLY A 1 102 ? -12.006 -3.487 3.251 1.00 90.81 102 GLY A N 1
ATOM 792 C CA . GLY A 1 102 ? -11.659 -3.694 1.836 1.00 90.81 102 GLY A CA 1
ATOM 793 C C . GLY A 1 102 ? -10.742 -2.600 1.269 1.00 90.81 102 GLY A C 1
ATOM 794 O O . GLY A 1 102 ? -9.849 -2.876 0.466 1.00 90.81 102 GLY A O 1
ATOM 795 N N . THR A 1 103 ? -10.880 -1.356 1.745 1.00 91.25 103 THR A N 1
ATOM 796 C CA . THR A 1 103 ? -9.961 -0.267 1.373 1.00 91.25 103 THR A CA 1
ATOM 797 C C . THR A 1 103 ? -8.554 -0.544 1.893 1.00 91.25 103 THR A C 1
ATOM 799 O O . THR A 1 103 ? -7.586 -0.404 1.142 1.00 91.25 103 THR A O 1
ATOM 802 N N . LEU A 1 104 ? -8.420 -0.991 3.144 1.00 93.19 104 LEU A N 1
ATOM 803 C CA . LEU A 1 104 ? -7.114 -1.330 3.706 1.00 93.19 104 LEU A CA 1
ATOM 804 C C . LEU A 1 104 ? -6.509 -2.586 3.072 1.00 93.19 104 LEU A C 1
ATOM 806 O O . LEU A 1 104 ? -5.326 -2.555 2.731 1.00 93.19 104 LEU A O 1
ATOM 810 N N . LYS A 1 105 ? -7.304 -3.636 2.809 1.00 92.25 105 LYS A N 1
ATOM 811 C CA . LYS A 1 105 ? -6.868 -4.833 2.059 1.00 92.25 105 LYS A CA 1
ATOM 812 C C . LYS A 1 105 ? -6.290 -4.446 0.697 1.00 92.25 105 LYS A C 1
ATOM 814 O O . LYS A 1 105 ? -5.233 -4.926 0.290 1.00 92.25 105 LYS A O 1
ATOM 819 N N . LYS A 1 106 ? -6.922 -3.487 0.019 1.00 90.88 106 LYS A N 1
ATOM 820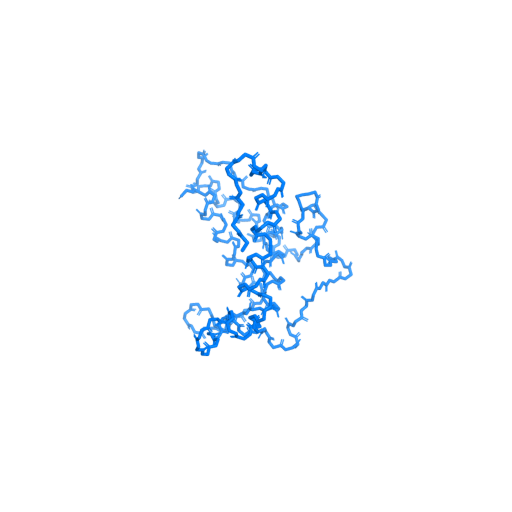 C CA . LYS A 1 106 ? -6.446 -2.951 -1.257 1.00 90.88 106 LYS A CA 1
ATOM 821 C C . LYS A 1 106 ? -5.127 -2.189 -1.135 1.00 90.88 106 LYS A C 1
ATOM 823 O O . LYS A 1 106 ? -4.220 -2.419 -1.937 1.00 90.88 106 LYS A O 1
ATOM 828 N N . VAL A 1 107 ? -5.001 -1.287 -0.160 1.00 92.69 107 VAL A N 1
ATOM 829 C CA . VAL A 1 107 ? -3.745 -0.550 0.080 1.00 92.69 107 VAL A CA 1
ATOM 830 C C . VAL A 1 107 ? -2.614 -1.524 0.410 1.00 92.69 107 VAL A C 1
ATOM 832 O O . VAL A 1 107 ? -1.524 -1.410 -0.158 1.00 92.69 107 VAL A O 1
ATOM 835 N N . PHE A 1 108 ? -2.899 -2.523 1.245 1.00 93.19 108 PHE A N 1
ATOM 836 C CA . PHE A 1 108 ? -1.978 -3.601 1.579 1.00 93.19 108 PHE A CA 1
ATOM 837 C C . PHE A 1 108 ? -1.535 -4.370 0.324 1.00 93.19 108 PHE A C 1
ATOM 839 O O . PHE A 1 108 ? -0.340 -4.432 0.037 1.00 93.19 108 PHE A O 1
ATOM 846 N N . ARG A 1 109 ? -2.472 -4.859 -0.502 1.00 91.62 109 ARG A N 1
ATOM 847 C CA . ARG A 1 109 ? -2.169 -5.591 -1.748 1.00 91.62 109 ARG A CA 1
ATOM 848 C C . ARG A 1 109 ? -1.347 -4.756 -2.736 1.00 91.62 109 ARG A C 1
ATOM 850 O O . ARG A 1 109 ? -0.400 -5.274 -3.324 1.00 91.62 109 ARG A O 1
ATOM 857 N N . ARG A 1 110 ? -1.642 -3.457 -2.890 1.00 89.81 110 ARG A N 1
ATOM 858 C CA . ARG A 1 110 ? -0.820 -2.541 -3.711 1.00 89.81 110 ARG A CA 1
ATOM 859 C C . ARG A 1 110 ? 0.596 -2.408 -3.170 1.00 89.81 110 ARG A C 1
ATOM 861 O O . ARG A 1 110 ? 1.548 -2.397 -3.944 1.00 89.81 110 ARG A O 1
ATOM 868 N N . GLY A 1 111 ? 0.738 -2.287 -1.853 1.00 90.12 111 GLY A N 1
ATOM 869 C CA . GLY A 1 111 ? 2.045 -2.229 -1.216 1.00 90.12 111 GLY A CA 1
ATOM 870 C C . GLY A 1 111 ? 2.844 -3.508 -1.416 1.00 90.12 111 GLY A C 1
ATOM 871 O O . GLY A 1 111 ? 3.999 -3.444 -1.829 1.00 90.12 111 GLY A O 1
ATOM 872 N N . ALA A 1 112 ? 2.196 -4.654 -1.230 1.00 90.00 112 ALA A N 1
ATOM 873 C CA . ALA A 1 112 ? 2.783 -5.965 -1.454 1.00 90.00 112 ALA A CA 1
ATOM 874 C C . ALA A 1 112 ? 3.237 -6.164 -2.911 1.00 90.00 112 ALA A C 1
ATOM 876 O O . ALA A 1 112 ? 4.302 -6.734 -3.130 1.00 90.00 112 ALA A O 1
ATOM 877 N N . GLY A 1 113 ? 2.481 -5.669 -3.899 1.00 87.81 113 GLY A N 1
ATOM 878 C CA . GLY A 1 113 ? 2.876 -5.703 -5.314 1.00 87.81 113 GLY A CA 1
ATOM 879 C C . GLY A 1 113 ? 4.043 -4.764 -5.638 1.00 87.81 113 GLY A C 1
ATOM 880 O O . GLY A 1 113 ? 4.995 -5.164 -6.303 1.00 87.81 113 GLY A O 1
ATOM 881 N N . ALA A 1 114 ? 4.029 -3.540 -5.099 1.00 86.12 114 ALA A N 1
ATOM 882 C CA . ALA A 1 114 ? 5.103 -2.566 -5.313 1.00 86.12 114 ALA A CA 1
ATOM 883 C C . ALA A 1 114 ? 6.463 -3.045 -4.784 1.00 86.12 114 ALA A C 1
ATOM 885 O O . ALA A 1 114 ? 7.492 -2.656 -5.328 1.00 86.12 114 ALA A O 1
ATOM 886 N N . PHE A 1 115 ? 6.469 -3.898 -3.754 1.00 86.62 115 PHE A N 1
ATOM 887 C CA . PHE A 1 115 ? 7.683 -4.528 -3.232 1.00 86.62 115 PHE A CA 1
ATOM 888 C C . PHE A 1 115 ? 8.445 -5.297 -4.324 1.00 86.62 115 PHE A C 1
ATOM 890 O O . PHE A 1 115 ? 9.667 -5.274 -4.359 1.00 86.62 115 PHE A O 1
ATOM 897 N N . SER A 1 116 ? 7.740 -5.917 -5.274 1.00 82.75 116 SER A N 1
ATOM 898 C CA . SER A 1 116 ? 8.376 -6.691 -6.344 1.00 82.75 116 SER A CA 1
ATOM 899 C C . SER A 1 116 ? 9.051 -5.831 -7.413 1.00 82.75 116 SER A C 1
ATOM 901 O O . SER A 1 116 ? 10.018 -6.277 -8.020 1.00 82.75 116 SER A O 1
ATOM 903 N N . THR A 1 117 ? 8.598 -4.594 -7.621 1.00 80.62 117 THR A N 1
ATOM 904 C CA . THR A 1 117 ? 9.216 -3.655 -8.574 1.00 80.62 117 THR A CA 1
ATOM 905 C C . THR A 1 117 ? 10.274 -2.765 -7.930 1.00 80.62 117 THR A C 1
ATOM 907 O O . THR A 1 117 ? 11.198 -2.316 -8.601 1.00 80.62 117 THR A O 1
ATOM 910 N N . SER A 1 118 ? 10.121 -2.479 -6.638 1.00 74.62 118 SER A N 1
ATOM 911 C CA . SER A 1 118 ? 10.969 -1.560 -5.879 1.00 74.62 118 SER A CA 1
ATOM 912 C C . SER A 1 118 ? 10.832 -1.852 -4.387 1.00 74.62 118 SER A C 1
ATOM 914 O O . SER A 1 118 ? 9.717 -1.800 -3.854 1.00 74.62 118 SER A O 1
ATOM 916 N N . PHE A 1 119 ? 11.937 -2.098 -3.691 1.00 80.00 119 PHE A N 1
ATOM 917 C CA . PHE A 1 119 ? 11.900 -2.300 -2.244 1.00 80.00 119 PHE A CA 1
ATOM 918 C C . PHE A 1 119 ? 13.050 -1.591 -1.546 1.00 80.00 119 PHE A C 1
ATOM 920 O O . PHE A 1 119 ? 14.114 -1.390 -2.117 1.00 80.00 119 PHE A O 1
ATOM 927 N N . ARG A 1 120 ? 12.832 -1.217 -0.283 1.00 78.94 120 ARG A N 1
ATOM 928 C CA . ARG A 1 120 ? 13.918 -0.798 0.603 1.00 78.94 120 ARG A CA 1
ATOM 929 C C . ARG A 1 120 ? 14.467 -2.042 1.310 1.00 78.94 120 ARG A C 1
ATOM 931 O O . ARG A 1 120 ? 13.654 -2.722 1.932 1.00 78.94 120 ARG A O 1
ATOM 938 N N . PRO A 1 121 ? 15.783 -2.315 1.282 1.00 81.44 121 PRO A N 1
ATOM 939 C CA . PRO A 1 121 ? 16.354 -3.511 1.910 1.00 81.44 121 PRO A CA 1
ATOM 940 C C . PRO A 1 121 ? 16.142 -3.586 3.419 1.00 81.44 121 PRO A C 1
ATOM 942 O O . PRO A 1 121 ? 15.944 -4.664 3.968 1.00 81.44 121 PRO A O 1
ATOM 945 N N . THR A 1 122 ? 16.144 -2.433 4.084 1.00 84.94 122 THR A N 1
ATOM 946 C CA . THR A 1 122 ? 16.013 -2.337 5.537 1.00 84.94 122 THR A CA 1
ATOM 947 C C . THR A 1 122 ? 14.842 -1.450 5.942 1.00 84.94 122 THR A C 1
ATOM 949 O O . THR A 1 122 ? 14.413 -0.566 5.190 1.00 84.94 122 THR A O 1
ATOM 952 N N . ILE A 1 123 ? 14.312 -1.669 7.141 1.00 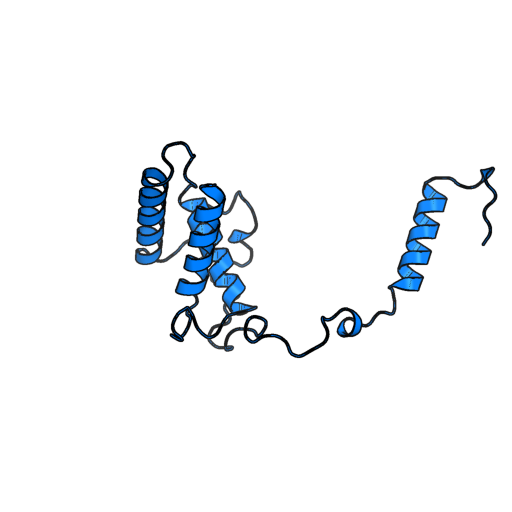83.00 123 ILE A N 1
ATOM 953 C CA . ILE A 1 123 ? 13.353 -0.779 7.811 1.00 83.00 123 ILE A CA 1
ATOM 954 C C . ILE A 1 123 ? 14.085 0.157 8.790 1.00 83.00 123 ILE A C 1
ATOM 956 O O . ILE A 1 123 ? 15.305 0.326 8.706 1.00 83.00 123 ILE A O 1
ATOM 960 N N . SER A 1 124 ? 13.345 0.848 9.663 1.00 79.31 124 SER A N 1
ATOM 961 C CA . SER A 1 124 ? 13.955 1.637 10.740 1.00 79.31 124 SER A CA 1
ATOM 962 C C . SER A 1 124 ? 14.798 0.731 11.644 1.00 79.31 124 SER A C 1
ATOM 964 O O . SER A 1 124 ? 14.413 -0.409 11.895 1.00 79.31 124 SER A O 1
ATOM 966 N N . GLY A 1 125 ? 15.956 1.213 12.098 1.00 81.50 125 GLY A N 1
ATOM 967 C CA . GLY A 1 125 ? 16.866 0.427 12.941 1.00 81.50 125 GLY A CA 1
ATOM 968 C C . GLY A 1 125 ? 17.679 -0.648 12.205 1.00 81.50 125 GLY A C 1
ATOM 969 O O . GLY A 1 125 ? 18.241 -1.522 12.850 1.00 81.50 125 GLY A O 1
ATOM 970 N N . GLY A 1 126 ? 17.737 -0.620 10.867 1.00 82.88 126 GLY A N 1
ATOM 971 C CA . GLY A 1 126 ? 18.624 -1.493 10.081 1.00 82.88 126 GLY A CA 1
ATOM 972 C C . GLY A 1 126 ? 18.146 -2.940 9.910 1.00 82.88 126 GLY A C 1
ATOM 973 O O . GLY A 1 126 ? 18.800 -3.714 9.219 1.00 82.88 126 GLY A O 1
ATOM 974 N N . GLN A 1 127 ? 16.992 -3.296 10.476 1.00 84.56 127 GLN A N 1
ATOM 975 C CA . GLN A 1 127 ? 16.385 -4.621 10.337 1.00 84.56 127 GLN A CA 1
ATOM 976 C C . GLN A 1 127 ? 16.020 -4.922 8.869 1.00 84.56 127 GLN A C 1
ATOM 978 O O . GLN A 1 127 ? 15.599 -3.998 8.159 1.00 84.56 127 GLN A O 1
ATOM 983 N N . PRO A 1 128 ? 16.128 -6.182 8.404 1.00 85.50 128 PRO A N 1
ATOM 984 C CA . PRO A 1 128 ? 15.677 -6.581 7.075 1.00 85.50 128 PRO A CA 1
ATOM 985 C C . PRO A 1 128 ? 14.200 -6.259 6.858 1.00 85.50 128 PRO A C 1
ATOM 987 O O . PRO A 1 128 ? 13.353 -6.467 7.727 1.00 85.50 128 PRO A O 1
ATOM 990 N N . ASN A 1 129 ? 13.883 -5.733 5.683 1.00 86.31 129 ASN A N 1
ATOM 991 C CA . ASN A 1 129 ? 12.510 -5.449 5.305 1.00 86.31 129 ASN A CA 1
ATOM 992 C C . ASN A 1 129 ? 11.843 -6.687 4.696 1.00 86.31 129 ASN A C 1
ATOM 994 O O . ASN A 1 129 ? 12.492 -7.505 4.053 1.00 86.31 129 ASN A O 1
ATOM 998 N N . SER A 1 130 ? 10.524 -6.783 4.842 1.00 89.31 130 SER A N 1
ATOM 999 C CA . SER A 1 130 ? 9.713 -7.845 4.251 1.00 89.31 130 SER A CA 1
ATOM 1000 C C . SER A 1 130 ? 8.553 -7.261 3.450 1.00 89.31 130 SER A C 1
ATOM 1002 O O . SER A 1 130 ? 8.122 -6.124 3.672 1.00 89.31 130 SER A O 1
ATOM 1004 N N . ARG A 1 131 ? 7.988 -8.055 2.535 1.00 89.12 131 ARG A N 1
ATOM 1005 C CA . ARG A 1 131 ? 6.807 -7.653 1.754 1.00 89.12 131 ARG A CA 1
ATOM 1006 C C . ARG A 1 131 ? 5.652 -7.191 2.644 1.00 89.12 131 ARG A C 1
ATOM 1008 O O . ARG A 1 131 ? 5.024 -6.173 2.350 1.00 89.12 131 ARG A O 1
ATOM 1015 N N . ASN A 1 132 ? 5.387 -7.920 3.728 1.00 90.88 132 ASN A N 1
ATOM 1016 C CA . ASN A 1 132 ? 4.301 -7.599 4.654 1.00 90.88 132 ASN A CA 1
ATOM 1017 C C . ASN A 1 132 ? 4.592 -6.296 5.405 1.00 90.88 132 ASN A C 1
ATOM 1019 O O . ASN A 1 132 ? 3.713 -5.440 5.490 1.00 90.88 132 ASN A O 1
ATOM 1023 N N . ALA A 1 133 ? 5.829 -6.092 5.871 1.00 90.50 133 ALA A N 1
ATOM 1024 C CA . ALA A 1 133 ? 6.231 -4.847 6.523 1.00 90.50 133 ALA A CA 1
ATOM 1025 C C . ALA A 1 133 ? 6.092 -3.639 5.578 1.00 90.50 133 ALA A C 1
ATOM 1027 O O . ALA A 1 133 ? 5.545 -2.603 5.960 1.00 90.50 133 ALA A O 1
ATOM 1028 N N . TRP A 1 134 ? 6.491 -3.789 4.314 1.00 90.38 134 TRP A N 1
ATOM 1029 C CA . TRP A 1 134 ? 6.342 -2.756 3.287 1.00 90.38 134 TRP A CA 1
ATOM 1030 C C . TRP A 1 134 ? 4.877 -2.425 2.975 1.00 90.38 134 TRP A C 1
ATOM 1032 O O . TRP A 1 134 ? 4.501 -1.254 2.848 1.00 90.38 134 TRP A O 1
ATOM 1042 N N . ALA A 1 135 ? 4.031 -3.450 2.880 1.00 92.88 135 ALA A N 1
ATOM 1043 C CA . ALA A 1 135 ? 2.597 -3.293 2.689 1.00 92.88 135 ALA A CA 1
ATOM 1044 C C . ALA A 1 135 ? 1.936 -2.585 3.885 1.00 92.88 135 ALA A C 1
ATOM 1046 O O . ALA A 1 135 ? 1.189 -1.622 3.695 1.00 92.88 135 ALA A O 1
ATOM 1047 N N . MET A 1 136 ? 2.279 -2.982 5.113 1.00 93.94 136 MET A N 1
ATOM 1048 C CA . MET A 1 136 ? 1.780 -2.356 6.341 1.00 93.94 136 MET A CA 1
ATOM 1049 C C . MET A 1 136 ? 2.256 -0.910 6.503 1.00 93.94 136 MET A C 1
ATOM 1051 O O . MET A 1 136 ? 1.476 -0.055 6.919 1.00 93.94 136 MET A O 1
ATOM 1055 N N . ALA A 1 137 ? 3.491 -0.586 6.115 1.00 92.81 137 ALA A N 1
ATOM 1056 C CA . ALA A 1 137 ? 3.985 0.792 6.139 1.00 92.81 137 ALA A CA 1
ATOM 1057 C C . ALA A 1 137 ? 3.141 1.717 5.245 1.00 92.81 137 ALA A C 1
ATOM 1059 O O . ALA A 1 137 ? 2.835 2.852 5.618 1.00 92.81 137 ALA A O 1
ATOM 1060 N N . ARG A 1 138 ? 2.698 1.218 4.085 1.00 92.88 138 ARG A N 1
ATOM 1061 C CA . ARG A 1 138 ? 1.791 1.954 3.191 1.00 92.88 138 ARG A CA 1
ATOM 1062 C C . ARG A 1 138 ? 0.391 2.104 3.780 1.00 92.88 138 ARG A C 1
ATOM 1064 O O . ARG A 1 138 ? -0.184 3.181 3.650 1.00 92.88 138 ARG A O 1
ATOM 1071 N N . VAL A 1 139 ? -0.127 1.084 4.466 1.00 95.38 139 VAL A N 1
ATOM 1072 C CA . VAL A 1 139 ? -1.386 1.181 5.226 1.00 95.38 139 VAL A CA 1
ATOM 1073 C C . VAL A 1 139 ? -1.282 2.254 6.310 1.00 95.38 139 VAL A C 1
ATOM 1075 O O . VAL A 1 139 ? -2.143 3.125 6.383 1.00 95.38 139 VAL A O 1
ATOM 1078 N N . ASN A 1 140 ? -0.199 2.262 7.091 1.00 94.81 140 ASN A N 1
ATOM 1079 C CA . ASN A 1 140 ? 0.024 3.267 8.134 1.00 94.81 140 ASN A CA 1
ATOM 1080 C C . ASN A 1 140 ? 0.091 4.682 7.548 1.00 94.81 140 ASN A C 1
ATOM 1082 O O . ASN A 1 140 ? -0.528 5.604 8.071 1.00 94.81 140 ASN A O 1
ATOM 1086 N N . LYS A 1 141 ? 0.805 4.860 6.428 1.00 94.56 141 LYS A N 1
ATOM 1087 C CA . LYS A 1 141 ? 0.869 6.153 5.737 1.00 94.56 141 LYS A CA 1
ATOM 1088 C C . LYS A 1 141 ? -0.504 6.587 5.222 1.00 94.56 141 LYS A C 1
ATOM 1090 O O . LYS A 1 141 ? -0.832 7.763 5.326 1.00 94.56 141 LYS A O 1
ATOM 1095 N N . PHE A 1 142 ? -1.291 5.659 4.682 1.00 94.62 142 PHE A N 1
ATOM 1096 C CA . PHE A 1 142 ? -2.650 5.930 4.218 1.00 94.62 142 PHE A CA 1
ATOM 1097 C C . PHE A 1 142 ? -3.567 6.369 5.362 1.00 94.62 142 PHE A C 1
ATOM 1099 O O . PHE A 1 142 ? -4.232 7.391 5.232 1.00 94.62 142 PHE A O 1
ATOM 1106 N N . LEU A 1 143 ? -3.548 5.655 6.491 1.00 94.56 143 LEU A N 1
ATOM 1107 C CA . LEU A 1 143 ? -4.312 6.025 7.685 1.00 94.56 143 LEU A CA 1
ATOM 1108 C C . LEU A 1 143 ? -3.888 7.396 8.217 1.00 94.56 143 LEU A C 1
ATOM 1110 O O . LEU A 1 143 ? -4.746 8.240 8.434 1.00 94.56 143 LEU A O 1
ATOM 1114 N N . LYS A 1 144 ? -2.581 7.675 8.300 1.00 94.06 144 LYS A N 1
ATOM 1115 C CA . LYS A 1 144 ? -2.081 9.002 8.692 1.00 94.06 144 LYS A CA 1
ATOM 1116 C C . LYS A 1 144 ? -2.628 10.119 7.795 1.00 94.06 144 LYS A C 1
ATOM 1118 O O . LYS A 1 144 ? -3.022 11.158 8.296 1.00 94.06 144 LYS A O 1
ATOM 1123 N N . MET A 1 145 ? -2.680 9.907 6.478 1.00 93.06 145 MET A N 1
ATOM 1124 C CA . MET A 1 145 ? -3.255 10.894 5.550 1.00 93.06 145 MET A CA 1
ATOM 1125 C C . MET A 1 145 ? -4.780 11.017 5.680 1.00 93.06 145 MET A C 1
ATOM 1127 O O . MET A 1 145 ? -5.321 12.097 5.476 1.00 93.06 145 MET A O 1
ATOM 1131 N N . ALA A 1 146 ? -5.483 9.929 6.005 1.00 90.25 146 ALA A N 1
ATOM 1132 C CA . ALA A 1 146 ? -6.929 9.955 6.229 1.00 90.25 146 ALA A CA 1
ATOM 1133 C C . ALA A 1 146 ? -7.309 10.685 7.535 1.00 90.25 146 ALA A C 1
ATOM 1135 O O . ALA A 1 146 ? -8.365 11.319 7.607 1.00 90.25 146 ALA A O 1
ATOM 1136 N N . GLY A 1 147 ? -6.443 10.608 8.549 1.00 86.75 147 GLY A N 1
ATOM 1137 C CA . GLY A 1 147 ? -6.633 11.224 9.866 1.00 86.75 147 GLY A CA 1
ATOM 1138 C C . GLY A 1 147 ? -6.557 12.751 9.860 1.00 86.75 147 GLY A C 1
ATOM 1139 O O . GLY A 1 147 ? -7.268 13.395 10.630 1.00 86.75 147 GLY A O 1
ATOM 1140 N N . GLY A 1 148 ? -5.802 13.326 8.918 1.00 80.25 148 GLY A N 1
ATOM 1141 C CA . GLY A 1 148 ? -5.476 14.756 8.888 1.00 80.25 148 GLY A CA 1
ATOM 1142 C C . GLY A 1 148 ? -4.056 14.999 9.361 1.00 80.25 148 GLY A C 1
ATOM 1143 O O . GLY A 1 148 ? -3.733 14.564 10.486 1.00 80.25 148 GLY A O 1
#

Mean predicted aligned error: 11.55 Å

Secondary structure (DSSP, 8-state):
----TTS--HHHHHHHHHHHHHHHHTT--TTTSSPSSPPPTTSSPPPGGG----BTTB-TTTTTSSGGGSS----HHHHHHHHHHHHHHHHH-TTSPPPPHHHHHHHHHHHHHHHHH---SB-GGGPBP-HHHHHHHHHHHHHHHHH-

pLDDT: mean 81.89, std 10.24, range [54.12, 96.44]

Sequence (148 aa):
MIYSKEDFSDKTHQKALEIYAKRLFANIEKKELARPGPKSAAQTPAPPKEQIKGSKENPEGTAATRSKAGDIEISAENEQVLKDKIANFNKEHPQRKAPSLGTLKKVFRRGAGAFSTSFRPTISGGQPNSRNAWAMARVNKFLKMAGG

Solvent-accessible surface area (backbone atoms only — not comparable to full-atom values): 8710 Å² total; per-residue (Å²): 137,86,77,56,86,88,69,65,43,72,68,54,49,52,53,52,48,52,52,49,50,43,71,73,51,70,80,64,51,73,72,76,75,44,77,87,70,82,76,54,70,52,63,38,52,35,62,74,95,59,49,52,80,56,44,94,78,42,48,66,67,43,62,71,51,84,86,43,27,79,68,62,81,73,57,70,68,61,50,50,55,52,52,52,50,44,54,50,46,41,70,78,27,72,92,47,88,69,75,52,70,40,57,49,51,27,42,27,51,47,26,39,42,45,28,25,61,29,27,54,69,47,46,84,91,70,41,79,49,48,53,65,58,51,5,48,52,46,38,52,53,50,51,51,65,70,65,105

Foldseek 3Di:
DDDDPVRDDPVVVVVVVVVVCCVVPVPDDVVNVDDPDDDDLQQAFDDPVLQDQADPQGHHCCLVDPVSLVSQDDDPVLLVVLVVVQVVLCVLQVPFDGDDSSNLSSLLVVQLNVNRRGHRQADPPRHGDDSNNSSVVSSVVVSVVRRD